Protein AF-A0A1M3D372-F1 (afdb_monomer_lite)

Secondary structure (DSSP, 8-state):
--HHHHHHHTTHHHHSHHHHHHHHHHHHHHHHHHGGGS-EEEEEEPP-TTTS-SS-EEEEEEGGGEEEEE---SSSS-SEEEEETTS-EEEESS-HHHHHHHH--

Foldseek 3Di:
DDPVVVCVVPVVVCVPPNVVVVVVVVVVVVVVVVVQVVQKDWFWFFADPPAPHVHTDIDIDRLVQFPDKAQPPDDDDARIWGQGVVRDIGRTPDHPVRVVVRRVD

Structure (mmCIF, N/CA/C/O backbone):
data_AF-A0A1M3D372-F1
#
_entry.id   AF-A0A1M3D372-F1
#
loop_
_atom_site.group_PDB
_atom_site.id
_atom_site.type_symbol
_atom_site.label_atom_id
_atom_site.label_alt_id
_atom_site.label_comp_id
_atom_site.label_asym_id
_atom_site.label_entity_id
_atom_site.label_seq_id
_atom_site.pdbx_PDB_ins_code
_atom_site.Cartn_x
_atom_site.Cartn_y
_atom_site.Cartn_z
_atom_site.occupancy
_atom_site.B_iso_or_equiv
_atom_site.auth_seq_id
_atom_site.auth_comp_id
_atom_site.auth_asym_id
_atom_site.auth_atom_id
_atom_site.pdbx_PDB_model_num
ATOM 1 N N . MET A 1 1 ? -26.589 25.583 28.810 1.00 51.94 1 MET A N 1
ATOM 2 C CA . MET A 1 1 ? -26.547 24.306 29.554 1.00 51.94 1 MET A CA 1
ATOM 3 C C . MET A 1 1 ? -25.495 23.430 28.889 1.00 51.94 1 MET A C 1
ATOM 5 O O . MET A 1 1 ? -25.607 23.198 27.693 1.00 51.94 1 MET A O 1
ATOM 9 N N . ASN A 1 2 ? -24.415 23.077 29.591 1.00 74.81 2 ASN A N 1
ATOM 10 C CA . ASN A 1 2 ? -23.295 22.337 28.999 1.00 74.81 2 ASN A CA 1
ATOM 11 C C . ASN A 1 2 ? -23.670 20.862 28.807 1.00 74.81 2 ASN A C 1
ATOM 13 O O . ASN A 1 2 ? -24.167 20.242 29.742 1.00 74.81 2 ASN A O 1
ATOM 17 N N . ILE A 1 3 ? -23.354 20.293 27.639 1.00 68.75 3 ILE A N 1
ATOM 18 C CA . ILE A 1 3 ? -23.566 18.866 27.311 1.00 68.75 3 ILE A CA 1
ATOM 19 C C . ILE A 1 3 ? -22.943 17.944 28.372 1.00 68.75 3 ILE A C 1
ATOM 21 O O . ILE A 1 3 ? -23.498 16.901 28.702 1.00 68.75 3 ILE A O 1
ATOM 25 N N . ILE A 1 4 ? -21.827 18.373 28.965 1.00 73.44 4 ILE A N 1
ATOM 26 C CA . ILE A 1 4 ? -21.125 17.654 30.034 1.00 73.44 4 ILE A CA 1
ATOM 27 C C . ILE A 1 4 ? -22.008 17.490 31.284 1.00 73.44 4 ILE A C 1
ATOM 29 O O . ILE A 1 4 ? -22.028 16.410 31.871 1.00 73.44 4 ILE A O 1
ATOM 33 N N . ASN A 1 5 ? -22.791 18.507 31.662 1.00 75.62 5 ASN A N 1
ATOM 34 C CA . ASN A 1 5 ? -23.634 18.443 32.861 1.00 75.62 5 ASN A CA 1
ATOM 35 C C . ASN A 1 5 ? -24.814 17.478 32.664 1.00 75.62 5 ASN A C 1
ATOM 37 O O . ASN A 1 5 ? -25.111 16.686 33.551 1.00 75.62 5 ASN A O 1
ATOM 41 N N . THR A 1 6 ? -25.412 17.458 31.470 1.00 68.25 6 THR A N 1
ATOM 42 C CA . THR A 1 6 ? -26.528 16.557 31.132 1.00 68.25 6 THR A CA 1
ATOM 43 C C . THR A 1 6 ? -26.112 15.080 31.077 1.00 68.25 6 THR A C 1
ATOM 45 O O . THR A 1 6 ? -26.914 14.197 31.383 1.00 68.25 6 THR A O 1
ATOM 48 N N . ILE A 1 7 ? -24.856 14.795 30.710 1.00 67.44 7 ILE A N 1
ATOM 49 C CA . ILE A 1 7 ? -24.297 13.432 30.698 1.00 67.44 7 ILE A CA 1
ATOM 50 C C . ILE A 1 7 ? -24.052 12.925 32.126 1.00 67.44 7 ILE A C 1
ATOM 52 O O . ILE A 1 7 ? -24.330 11.763 32.415 1.00 67.44 7 ILE A O 1
ATOM 56 N N . ILE A 1 8 ? -23.563 13.787 33.024 1.00 71.69 8 ILE A N 1
ATOM 57 C CA . ILE A 1 8 ? -23.275 13.422 34.421 1.00 71.69 8 ILE A CA 1
ATOM 58 C C . ILE A 1 8 ? -24.566 13.140 35.195 1.00 71.69 8 ILE A C 1
ATOM 60 O O . ILE A 1 8 ? -24.622 12.159 35.939 1.00 71.69 8 ILE A O 1
ATOM 64 N N . GLU A 1 9 ? -25.602 13.954 34.986 1.00 75.00 9 GLU A N 1
ATOM 65 C CA . GLU A 1 9 ? -26.909 13.794 35.640 1.00 75.00 9 GLU A CA 1
ATOM 66 C C . GLU A 1 9 ? -27.609 12.485 35.256 1.00 75.00 9 GLU A C 1
ATOM 68 O O . GLU A 1 9 ? -28.339 11.924 36.063 1.00 75.00 9 GLU A O 1
ATOM 73 N N . ASN A 1 10 ? -27.336 11.951 34.062 1.00 70.12 10 ASN A N 1
ATOM 74 C CA . ASN A 1 10 ? -27.992 10.751 33.548 1.00 70.12 10 ASN A CA 1
ATOM 75 C C . ASN A 1 10 ? -27.048 9.536 33.430 1.00 70.12 10 ASN A C 1
ATOM 77 O O . ASN A 1 10 ? -27.408 8.545 32.819 1.00 70.12 10 ASN A O 1
ATOM 81 N N . LYS A 1 11 ? -25.848 9.537 34.019 1.00 67.75 11 LYS A N 1
ATOM 82 C CA . LYS A 1 11 ? -24.807 8.493 33.833 1.00 67.75 11 LYS A CA 1
ATOM 83 C C . LYS A 1 11 ? -25.252 7.018 33.959 1.00 67.75 11 LYS A C 1
ATOM 85 O O . LYS A 1 11 ? -24.580 6.135 33.431 1.00 67.75 11 LYS A O 1
ATOM 90 N N . GLU A 1 12 ? -26.367 6.734 34.628 1.00 72.81 12 GLU A N 1
ATOM 91 C CA . GLU A 1 12 ? -26.930 5.389 34.792 1.00 72.81 12 GLU A CA 1
ATOM 92 C C . GLU A 1 12 ? -27.365 4.738 33.467 1.00 72.81 12 GLU A C 1
ATOM 94 O O . GLU A 1 12 ? -27.200 3.527 33.303 1.00 72.81 12 GLU A O 1
ATOM 99 N N . TRP A 1 13 ? -27.824 5.510 32.467 1.00 70.19 13 TRP A N 1
ATOM 100 C CA . TRP A 1 13 ? -28.191 4.929 31.162 1.00 70.19 13 TRP A CA 1
ATOM 101 C C . TRP A 1 13 ? -26.981 4.376 30.407 1.00 70.19 13 TRP A C 1
ATOM 103 O O . TRP A 1 13 ? -27.151 3.476 29.589 1.00 70.19 13 TRP A O 1
ATOM 113 N N . ILE A 1 14 ? -25.767 4.853 30.697 1.00 64.56 14 ILE A N 1
ATOM 114 C CA . ILE A 1 14 ? -24.529 4.375 30.064 1.00 64.56 14 ILE A CA 1
ATOM 115 C C . ILE A 1 14 ? -24.193 2.952 30.540 1.00 64.56 14 ILE A C 1
ATOM 117 O O . ILE A 1 14 ? -23.690 2.150 29.756 1.00 64.56 14 ILE A O 1
ATOM 121 N N . PHE A 1 15 ? -24.534 2.618 31.790 1.00 65.94 15 PHE A N 1
ATOM 122 C CA . PHE A 1 15 ? -24.390 1.271 32.356 1.00 65.94 15 PHE A CA 1
ATOM 123 C C . PHE A 1 15 ? -25.605 0.370 32.110 1.00 65.94 15 PHE A C 1
ATOM 125 O O . PHE A 1 15 ? -25.560 -0.823 32.408 1.00 65.94 15 PHE A O 1
ATOM 132 N N . SER A 1 16 ? -26.683 0.906 31.531 1.00 75.50 16 SER A N 1
ATOM 133 C CA . SER A 1 16 ? -27.760 0.074 31.004 1.00 75.50 16 SER A CA 1
ATOM 134 C C . SER A 1 16 ? -27.256 -0.739 29.804 1.00 75.50 16 SER A C 1
ATOM 136 O O . SER A 1 16 ? -26.370 -0.299 29.067 1.00 75.50 16 SER A O 1
ATOM 138 N N . GLY A 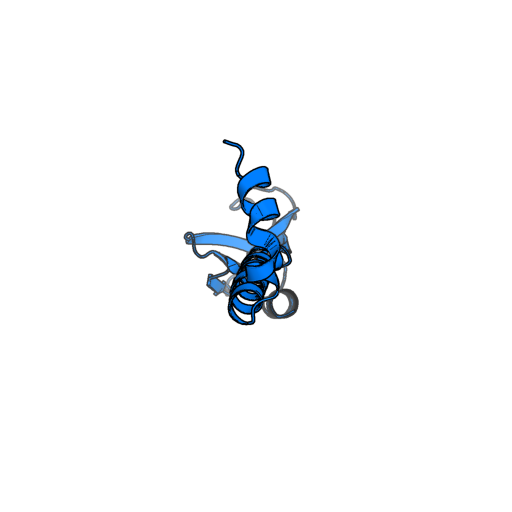1 17 ? -27.846 -1.911 29.552 1.00 70.00 17 GLY A N 1
ATOM 139 C CA . GLY A 1 17 ? -27.496 -2.722 28.376 1.00 70.00 17 GLY A CA 1
ATOM 140 C C . GLY A 1 17 ? -27.606 -1.951 27.050 1.00 70.00 17 GLY A C 1
ATOM 141 O O . GLY A 1 17 ? -26.848 -2.209 26.119 1.00 70.00 17 GLY A O 1
ATOM 142 N N . VAL A 1 18 ? -28.485 -0.943 26.986 1.00 80.38 18 VAL A N 1
ATOM 143 C CA . VAL A 1 18 ? -28.630 -0.038 25.834 1.00 80.38 18 VAL A CA 1
ATOM 144 C C . VAL A 1 18 ? -27.443 0.927 25.721 1.00 80.38 18 VAL A C 1
ATOM 146 O O . VAL A 1 18 ? -26.921 1.135 24.626 1.00 80.38 18 VAL A O 1
ATOM 149 N N . GLY A 1 19 ? -26.965 1.476 26.839 1.00 77.75 19 GLY A N 1
ATOM 150 C CA . GLY A 1 19 ? -25.801 2.365 26.874 1.00 77.75 19 GLY A CA 1
ATOM 151 C C . GLY A 1 19 ? -24.522 1.679 26.406 1.00 77.75 19 GLY A C 1
ATOM 152 O O . GLY A 1 19 ? -23.790 2.226 25.581 1.00 77.75 19 GLY A O 1
ATOM 153 N N . ILE A 1 20 ? -24.307 0.435 26.837 1.00 80.88 20 ILE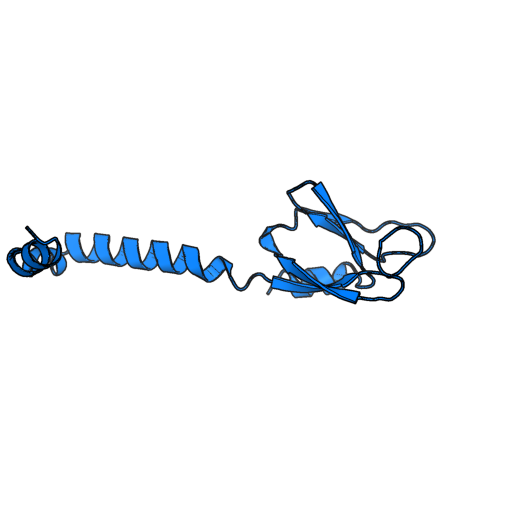 A N 1
ATOM 154 C CA . ILE A 1 20 ? -23.159 -0.384 26.425 1.00 80.88 20 ILE A CA 1
ATOM 155 C C . ILE A 1 20 ? -23.174 -0.643 24.910 1.00 80.88 20 ILE A C 1
ATOM 157 O O . ILE A 1 20 ? -22.124 -0.577 24.270 1.00 80.88 20 ILE A O 1
ATOM 161 N N . LEU A 1 21 ? -24.348 -0.875 24.309 1.00 84.75 21 LEU A N 1
ATOM 162 C CA . LEU A 1 21 ? -24.477 -1.049 22.856 1.00 84.75 21 LEU A CA 1
ATOM 163 C C . LEU A 1 21 ? -24.143 0.231 22.083 1.00 84.75 21 LEU A C 1
ATOM 165 O O . LEU A 1 21 ? -23.447 0.165 21.069 1.00 84.75 21 LEU A O 1
ATOM 169 N N . ILE A 1 22 ? -24.599 1.392 22.561 1.00 84.50 22 ILE A N 1
ATOM 170 C CA . ILE A 1 22 ? -24.319 2.685 21.920 1.00 84.50 22 ILE A CA 1
ATOM 171 C C . ILE A 1 22 ? -22.827 3.012 22.022 1.00 84.50 22 ILE A C 1
ATOM 173 O O . ILE A 1 22 ? -22.191 3.298 21.007 1.00 84.50 22 ILE A O 1
ATOM 177 N N . VAL A 1 23 ? -22.240 2.909 23.218 1.00 83.94 23 VAL A N 1
ATOM 178 C CA . VAL A 1 23 ? -20.810 3.173 23.442 1.00 83.94 23 VAL A CA 1
ATOM 179 C C . VAL A 1 23 ? -19.947 2.185 22.657 1.00 83.94 23 VAL A C 1
ATOM 181 O O . VAL A 1 23 ? -19.024 2.600 21.958 1.00 83.94 23 VAL A O 1
ATOM 184 N N . GLY A 1 24 ? -20.280 0.893 22.684 1.00 83.94 24 GLY A N 1
ATOM 185 C CA . GLY A 1 24 ? -19.604 -0.127 21.883 1.00 83.94 24 GLY A CA 1
ATOM 186 C C . GLY A 1 24 ? -19.719 0.133 20.378 1.00 83.94 24 GLY A C 1
ATOM 187 O O . GLY A 1 24 ? -18.741 -0.029 19.649 1.00 83.94 24 GLY A O 1
ATOM 188 N N . GLY A 1 25 ? -20.878 0.602 19.908 1.00 85.62 25 GLY A N 1
ATOM 189 C CA . GLY A 1 25 ? -21.104 1.012 18.523 1.00 85.62 25 GLY A CA 1
ATOM 190 C C . GLY A 1 25 ? -20.249 2.211 18.113 1.00 85.62 25 GLY A C 1
ATOM 191 O O . GLY A 1 25 ? -19.629 2.177 17.051 1.00 85.62 25 GLY A O 1
ATOM 192 N N . ILE A 1 26 ? -20.151 3.227 18.974 1.00 86.31 26 ILE A N 1
ATOM 193 C CA . ILE A 1 26 ? -19.303 4.410 18.771 1.00 86.31 26 ILE A CA 1
ATOM 194 C C . ILE A 1 26 ? -17.827 4.004 18.726 1.00 86.31 26 ILE A C 1
ATOM 196 O O . ILE A 1 26 ? -17.126 4.353 17.777 1.00 86.31 26 ILE A O 1
ATOM 200 N N . ILE A 1 27 ? -17.360 3.211 19.695 1.00 85.31 27 ILE A N 1
ATOM 201 C CA . ILE A 1 27 ? -15.979 2.710 19.728 1.00 85.31 27 ILE A CA 1
ATOM 202 C C . ILE A 1 27 ? -15.688 1.902 18.463 1.00 85.31 27 ILE A C 1
ATOM 204 O O . ILE A 1 27 ? -14.706 2.179 17.782 1.00 85.31 27 ILE A O 1
ATOM 208 N N . LYS A 1 28 ? -16.559 0.958 18.086 1.00 84.56 28 LYS A N 1
ATOM 209 C CA . LYS A 1 28 ? -16.411 0.153 16.864 1.00 84.56 28 LYS A CA 1
ATOM 210 C C . LYS A 1 28 ? -16.392 1.019 15.603 1.00 84.56 28 LYS A C 1
ATOM 212 O O . LYS A 1 28 ? -15.605 0.750 14.695 1.00 84.56 28 LYS A O 1
ATOM 217 N N . TYR A 1 29 ? -17.236 2.046 15.540 1.00 83.62 29 TYR A N 1
ATOM 218 C CA . TYR A 1 29 ? -17.280 2.996 14.433 1.00 83.62 29 TYR A CA 1
ATOM 219 C C . TYR A 1 29 ? -15.955 3.752 14.295 1.00 83.62 29 TYR A C 1
A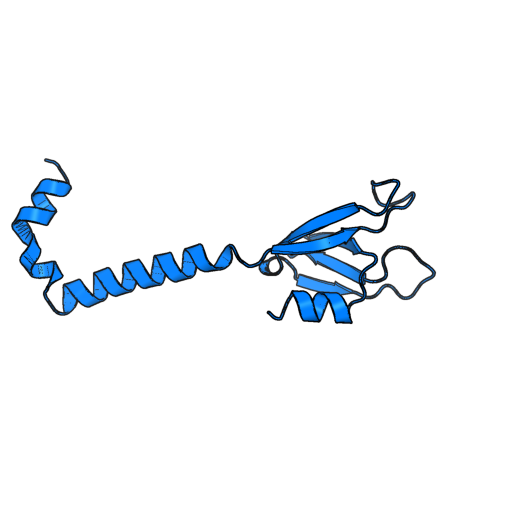TOM 221 O O . TYR A 1 29 ? -15.368 3.764 13.212 1.00 83.62 29 TYR A O 1
ATOM 229 N N . PHE A 1 30 ? -15.436 4.307 15.393 1.00 77.75 30 PHE A N 1
ATOM 230 C CA . PHE A 1 30 ? -14.157 5.015 15.386 1.00 77.75 30 PHE A CA 1
ATOM 231 C C . PHE A 1 30 ? -12.974 4.080 15.129 1.00 77.75 30 PHE A C 1
ATOM 233 O O . PHE A 1 30 ? -12.119 4.405 14.310 1.00 77.75 30 PHE A O 1
ATOM 240 N N . TYR A 1 31 ? -12.956 2.890 15.726 1.00 77.38 31 TYR A N 1
ATOM 241 C CA . TYR A 1 31 ? -11.912 1.891 15.490 1.00 77.38 31 TYR A CA 1
ATOM 242 C C . TYR A 1 31 ? -11.841 1.499 14.008 1.00 77.38 31 TYR A C 1
ATOM 244 O O . TYR A 1 31 ? -10.776 1.504 13.393 1.00 77.38 31 TYR A O 1
ATOM 252 N N . ARG A 1 32 ? -13.000 1.264 13.378 1.00 71.06 32 ARG A N 1
ATOM 253 C CA . ARG A 1 32 ? -13.086 0.995 11.938 1.00 71.06 32 ARG A CA 1
ATOM 254 C C . ARG A 1 32 ? -12.702 2.208 11.090 1.00 71.06 32 ARG A C 1
ATOM 256 O O . ARG A 1 32 ? -12.172 2.027 9.999 1.00 71.06 32 ARG A O 1
ATOM 263 N N . ARG A 1 33 ? -12.971 3.431 11.551 1.00 66.31 33 ARG A N 1
ATOM 264 C CA . ARG A 1 33 ? -12.602 4.659 10.836 1.00 66.31 33 ARG A CA 1
ATOM 265 C C . ARG A 1 33 ? -11.089 4.885 10.844 1.00 66.31 33 ARG A C 1
ATOM 267 O O . ARG A 1 33 ? -10.546 5.186 9.783 1.00 66.31 33 ARG A O 1
ATOM 274 N N . PHE A 1 34 ? -10.427 4.699 11.985 1.00 59.59 34 PHE A N 1
ATOM 275 C CA . PHE A 1 34 ? -8.995 4.969 12.155 1.00 59.59 34 PHE A CA 1
ATOM 276 C C . PHE A 1 34 ? -8.077 3.848 11.651 1.00 59.59 34 PHE A C 1
ATOM 278 O O . PHE A 1 34 ? -6.973 4.145 11.196 1.00 59.59 34 PHE A O 1
ATOM 285 N N . ASN A 1 35 ? -8.529 2.591 11.613 1.00 55.78 35 ASN A N 1
ATOM 286 C CA . ASN A 1 35 ? -7.714 1.494 11.069 1.00 55.78 35 ASN A CA 1
ATOM 287 C C . ASN A 1 35 ? -7.456 1.582 9.553 1.00 55.78 35 ASN A C 1
ATOM 289 O O . ASN A 1 35 ? -6.571 0.893 9.065 1.00 55.78 35 ASN A O 1
ATOM 293 N N . ASN A 1 36 ? -8.136 2.465 8.812 1.00 53.38 36 ASN A N 1
ATOM 294 C CA . ASN A 1 36 ? -7.829 2.694 7.388 1.00 53.38 36 ASN A CA 1
ATOM 295 C C . ASN A 1 36 ? -6.542 3.515 7.165 1.00 53.38 36 ASN A C 1
ATOM 297 O O . ASN A 1 36 ? -6.216 3.857 6.031 1.00 53.38 36 ASN A O 1
ATOM 301 N N . THR A 1 37 ? -5.834 3.896 8.235 1.00 53.31 37 THR A N 1
ATOM 302 C CA . THR A 1 37 ? -4.620 4.729 8.154 1.00 53.31 37 THR A CA 1
ATOM 303 C C . THR A 1 37 ? -3.347 3.888 7.963 1.00 53.31 37 THR A C 1
ATOM 305 O O . THR A 1 37 ? -2.302 4.421 7.605 1.00 53.31 37 THR A O 1
ATOM 308 N N . SER A 1 38 ? -3.418 2.563 8.145 1.00 58.06 38 SER A N 1
ATOM 309 C CA . SER A 1 38 ? -2.279 1.632 8.004 1.00 58.06 38 SER A CA 1
ATOM 310 C C . SER A 1 38 ? -2.031 1.162 6.567 1.00 58.06 38 SER A C 1
ATOM 312 O O . SER A 1 38 ? -1.211 0.278 6.324 1.00 58.06 38 SER A O 1
ATOM 314 N N . ASP A 1 39 ? -2.746 1.737 5.609 1.00 72.12 39 ASP A N 1
ATOM 315 C CA . ASP A 1 39 ? -2.876 1.195 4.262 1.00 72.12 39 ASP A CA 1
ATOM 316 C C . ASP A 1 39 ? -1.894 1.834 3.271 1.00 72.12 39 ASP A C 1
ATOM 318 O O . ASP A 1 39 ? -2.006 1.668 2.063 1.00 72.12 39 ASP A O 1
ATOM 322 N N . LEU A 1 40 ? -0.881 2.535 3.775 1.00 79.25 40 LEU A N 1
ATOM 323 C CA . LEU A 1 40 ? 0.177 3.134 2.971 1.00 79.25 40 LEU A CA 1
ATOM 324 C C . LEU A 1 40 ? 1.260 2.100 2.625 1.00 79.25 40 LEU A C 1
ATOM 326 O O . LEU A 1 40 ? 1.802 1.431 3.503 1.00 79.25 40 LEU A O 1
ATOM 330 N N . ILE A 1 41 ? 1.609 2.002 1.343 1.00 82.19 41 ILE A N 1
ATOM 331 C CA . ILE A 1 41 ? 2.741 1.219 0.839 1.00 82.19 41 ILE A CA 1
ATOM 332 C C . ILE A 1 41 ? 3.773 2.150 0.209 1.00 82.19 41 ILE A C 1
ATOM 334 O O . ILE A 1 41 ? 3.422 3.138 -0.434 1.00 82.19 41 ILE A O 1
ATOM 338 N N . THR A 1 42 ? 5.052 1.826 0.365 1.00 84.69 42 THR A N 1
ATOM 339 C CA . THR A 1 42 ? 6.133 2.520 -0.342 1.00 84.69 42 THR A CA 1
ATOM 340 C C . THR A 1 42 ? 6.456 1.767 -1.624 1.00 84.69 42 THR A C 1
ATOM 342 O O . THR A 1 42 ? 6.699 0.560 -1.585 1.00 84.69 42 THR A O 1
ATOM 345 N N . VAL A 1 43 ? 6.453 2.476 -2.748 1.00 83.19 43 VAL A N 1
ATOM 346 C CA . VAL A 1 43 ? 6.801 1.948 -4.072 1.00 83.19 43 VAL A CA 1
ATOM 347 C C . VAL A 1 43 ? 7.748 2.909 -4.772 1.00 83.19 43 VAL A C 1
ATOM 349 O O . VAL A 1 43 ? 7.695 4.119 -4.544 1.00 83.19 43 VAL A O 1
ATOM 352 N N . THR A 1 44 ? 8.608 2.389 -5.636 1.00 84.31 44 THR A N 1
ATOM 353 C CA . THR A 1 44 ? 9.570 3.219 -6.369 1.00 84.31 44 THR A CA 1
ATOM 354 C C . THR A 1 44 ? 9.013 3.576 -7.743 1.00 84.31 44 THR A C 1
ATOM 356 O O . THR A 1 44 ? 8.834 2.690 -8.580 1.00 84.31 44 THR A O 1
ATOM 359 N N . ILE A 1 45 ? 8.732 4.862 -7.993 1.00 81.50 45 ILE A N 1
ATOM 360 C CA . ILE A 1 45 ? 8.371 5.343 -9.337 1.00 81.50 45 ILE A CA 1
ATOM 361 C C . ILE A 1 45 ? 9.595 5.216 -10.234 1.00 81.50 45 ILE A C 1
ATOM 363 O O . ILE A 1 45 ? 10.673 5.669 -9.850 1.00 81.50 45 ILE A O 1
ATOM 367 N N . ALA A 1 46 ? 9.403 4.655 -11.427 1.00 76.06 46 ALA A N 1
ATOM 368 C CA . ALA A 1 46 ? 10.430 4.612 -12.457 1.00 76.06 46 ALA A CA 1
ATOM 369 C C . ALA A 1 46 ? 10.719 6.024 -12.987 1.00 76.06 46 ALA A C 1
ATOM 371 O O . ALA A 1 46 ? 9.824 6.695 -13.511 1.00 76.06 46 ALA A O 1
ATOM 372 N N . GLY A 1 47 ? 11.965 6.472 -12.847 1.00 64.31 47 GLY A N 1
ATOM 373 C CA . GLY A 1 47 ? 12.418 7.732 -13.424 1.00 64.31 47 GLY A CA 1
ATOM 374 C C . GLY A 1 47 ? 12.662 7.594 -14.926 1.00 64.31 47 GLY A C 1
ATOM 375 O O . GLY A 1 47 ? 13.316 6.656 -15.370 1.00 64.31 47 GLY A O 1
ATOM 376 N N . GLY A 1 48 ? 12.139 8.519 -15.728 1.00 60.09 48 GLY A N 1
ATOM 377 C CA . GLY A 1 48 ? 12.284 8.484 -17.183 1.00 60.09 48 GLY A CA 1
ATOM 378 C C . GLY A 1 48 ? 11.654 9.695 -17.867 1.00 60.09 48 GLY A C 1
ATOM 379 O O . GLY A 1 48 ? 10.789 10.359 -17.295 1.00 60.09 48 GLY A O 1
ATOM 380 N N . ALA A 1 49 ? 12.072 9.966 -19.110 1.00 48.34 49 ALA A N 1
ATOM 381 C CA . ALA A 1 49 ? 11.741 11.173 -19.886 1.00 48.34 49 ALA A CA 1
ATOM 382 C C . ALA A 1 49 ? 10.232 11.463 -20.069 1.00 48.34 49 ALA A C 1
ATOM 384 O O . ALA A 1 49 ? 9.870 12.554 -20.498 1.00 48.34 49 ALA A O 1
ATOM 385 N N . TYR A 1 50 ? 9.356 10.518 -19.712 1.00 52.56 50 TYR A N 1
ATOM 386 C CA . TYR A 1 50 ? 7.905 10.604 -19.884 1.00 52.56 50 TYR A CA 1
ATOM 387 C C . TYR A 1 50 ? 7.105 10.700 -18.570 1.00 52.56 50 TYR A C 1
ATOM 389 O O . TYR A 1 50 ? 5.881 10.784 -18.629 1.00 52.56 50 TYR A O 1
ATOM 397 N N . LEU A 1 51 ? 7.746 10.662 -17.389 1.00 5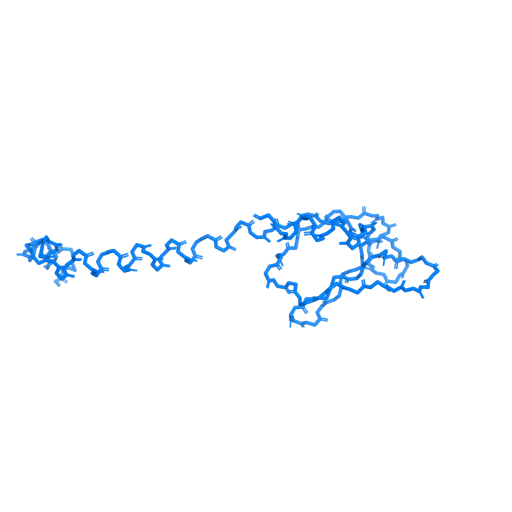8.44 51 LEU A N 1
ATOM 398 C CA . LEU A 1 51 ? 7.038 10.408 -16.117 1.00 58.44 51 LEU A CA 1
ATOM 399 C C . LEU A 1 51 ? 7.306 11.382 -14.967 1.00 58.44 51 LEU A C 1
ATOM 401 O O . LEU A 1 51 ? 6.730 11.215 -13.893 1.00 58.44 51 LEU A O 1
ATOM 405 N N . GLY A 1 52 ? 8.117 12.419 -15.176 1.00 58.47 52 GLY A N 1
ATOM 406 C CA . GLY A 1 52 ? 8.341 13.475 -14.183 1.00 58.47 52 GLY A CA 1
ATOM 407 C C . GLY A 1 52 ? 9.712 13.413 -13.500 1.00 58.47 52 GLY A C 1
ATOM 408 O O . GLY A 1 52 ? 10.486 14.351 -13.686 1.00 58.47 52 GLY A O 1
ATOM 409 N N . PRO A 1 53 ? 10.067 12.368 -12.723 1.00 56.88 53 PRO A N 1
ATOM 410 C CA . PRO A 1 53 ? 11.355 12.322 -12.045 1.00 56.88 53 PRO A CA 1
ATOM 411 C C . PRO A 1 53 ? 12.461 11.774 -12.959 1.00 56.88 53 PRO A C 1
ATOM 413 O O . PRO A 1 53 ? 12.295 10.786 -13.667 1.00 56.88 53 PRO A O 1
ATOM 416 N N . ILE A 1 54 ? 13.627 12.423 -12.915 1.00 63.81 54 ILE A N 1
ATOM 417 C CA . ILE A 1 54 ? 14.829 12.052 -13.690 1.00 63.81 54 ILE A CA 1
ATOM 418 C C . ILE A 1 54 ? 15.470 10.764 -13.136 1.00 63.81 54 ILE A C 1
ATOM 420 O O . ILE A 1 54 ? 16.264 10.111 -13.806 1.00 63.81 54 ILE A O 1
ATOM 424 N N . LYS A 1 55 ? 15.129 10.400 -11.895 1.00 68.44 55 LYS A N 1
ATOM 425 C CA . LYS A 1 55 ? 15.648 9.240 -11.172 1.00 68.44 55 LYS A CA 1
ATOM 426 C C . LYS A 1 55 ? 14.518 8.502 -10.476 1.00 68.44 55 LYS A C 1
ATOM 428 O O . LYS A 1 55 ? 13.510 9.105 -10.106 1.00 68.44 55 LYS A O 1
ATOM 433 N N . ASP A 1 56 ? 14.741 7.221 -10.237 1.00 74.69 56 ASP A N 1
ATOM 434 C CA . ASP A 1 56 ? 13.858 6.404 -9.421 1.00 74.69 56 ASP A CA 1
ATOM 435 C C . ASP A 1 56 ? 13.610 7.064 -8.062 1.00 74.69 56 ASP A C 1
ATOM 437 O O . ASP A 1 56 ? 14.546 7.386 -7.326 1.00 74.69 56 ASP A O 1
ATOM 441 N N . THR A 1 57 ? 12.337 7.317 -7.760 1.00 77.19 57 THR A N 1
ATOM 442 C CA . THR A 1 57 ? 11.929 8.069 -6.569 1.00 77.19 57 THR A CA 1
ATOM 443 C C . THR A 1 57 ? 10.950 7.235 -5.748 1.00 77.19 57 THR A C 1
ATOM 445 O O . THR A 1 57 ? 9.910 6.832 -6.278 1.00 77.19 57 THR A O 1
ATOM 448 N N . PRO A 1 58 ? 11.237 6.967 -4.462 1.00 82.44 58 PRO A N 1
ATOM 449 C CA . PRO A 1 58 ? 10.288 6.292 -3.592 1.00 82.44 58 PRO A CA 1
ATOM 450 C C . PRO A 1 58 ? 9.118 7.228 -3.281 1.00 82.44 58 PRO A C 1
ATOM 452 O O . PRO A 1 58 ? 9.312 8.364 -2.849 1.00 82.44 58 PRO A O 1
ATOM 455 N N . ILE A 1 59 ? 7.899 6.736 -3.476 1.00 81.56 59 ILE A N 1
ATOM 456 C CA . ILE A 1 59 ? 6.673 7.419 -3.071 1.00 81.56 59 ILE A CA 1
ATOM 457 C C . ILE A 1 59 ? 5.828 6.522 -2.183 1.00 81.56 59 ILE A C 1
ATOM 459 O O . ILE A 1 59 ? 5.929 5.294 -2.209 1.00 81.56 59 ILE A O 1
ATOM 463 N N . THR A 1 60 ? 4.941 7.158 -1.433 1.00 84.44 60 THR A N 1
ATOM 464 C CA . THR A 1 60 ? 3.965 6.470 -0.600 1.00 84.44 60 THR A CA 1
ATOM 465 C C . THR A 1 60 ? 2.603 6.511 -1.284 1.00 84.44 60 THR A C 1
ATOM 467 O O . THR A 1 60 ? 2.120 7.585 -1.635 1.00 84.44 60 THR A O 1
ATOM 470 N N . ILE A 1 61 ? 1.979 5.346 -1.469 1.00 83.12 61 ILE A N 1
ATOM 471 C CA . ILE A 1 61 ? 0.659 5.189 -2.090 1.00 83.12 61 ILE A CA 1
ATOM 472 C C . ILE A 1 61 ? -0.297 4.529 -1.101 1.00 83.12 61 ILE A C 1
ATOM 474 O O . ILE A 1 61 ? 0.067 3.582 -0.410 1.00 83.12 61 ILE A O 1
ATOM 478 N N . ASN A 1 62 ? -1.544 4.992 -1.072 1.00 85.19 62 ASN A N 1
ATOM 479 C CA . ASN A 1 62 ? -2.616 4.331 -0.340 1.00 85.19 62 ASN A CA 1
ATOM 480 C C . ASN A 1 62 ? -3.088 3.065 -1.082 1.00 85.19 62 ASN A C 1
ATOM 482 O O . ASN A 1 62 ? -3.697 3.154 -2.149 1.00 85.19 62 ASN A O 1
ATOM 486 N N . LYS A 1 63 ? -2.855 1.877 -0.509 1.00 82.88 63 LYS A N 1
ATOM 487 C CA . LYS A 1 63 ? -3.239 0.582 -1.093 1.00 82.88 63 LYS A CA 1
ATOM 488 C C . LYS A 1 63 ? -4.749 0.446 -1.291 1.00 82.88 63 LY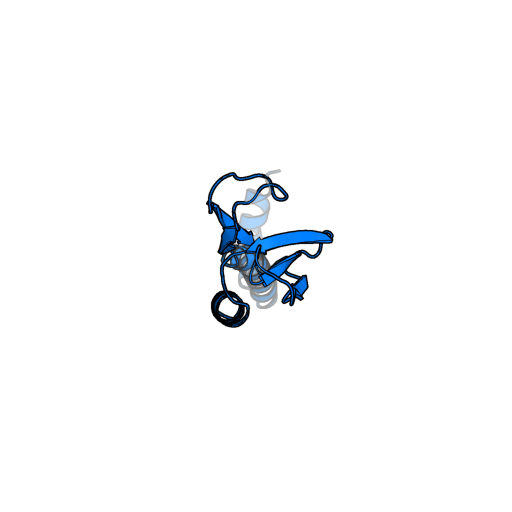S A C 1
ATOM 490 O O . LYS A 1 63 ? -5.170 -0.225 -2.227 1.00 82.88 63 LYS A O 1
ATOM 495 N N . ASN A 1 64 ? -5.566 1.119 -0.479 1.00 82.81 64 ASN A N 1
ATOM 496 C CA . ASN A 1 64 ? -7.027 1.093 -0.621 1.00 82.81 64 ASN A CA 1
ATOM 497 C C . ASN A 1 64 ? -7.527 1.875 -1.832 1.00 82.81 64 ASN A C 1
ATOM 499 O O . ASN A 1 64 ? -8.659 1.673 -2.288 1.00 82.81 64 ASN A O 1
ATOM 503 N N . GLU A 1 65 ? -6.708 2.793 -2.331 1.00 84.50 65 GLU A N 1
ATOM 504 C CA . GLU A 1 65 ? -7.005 3.580 -3.516 1.00 84.50 65 GLU A CA 1
ATOM 505 C C . GLU A 1 65 ? -6.487 2.916 -4.789 1.00 84.50 65 GLU A C 1
ATOM 507 O O . GLU A 1 65 ? -6.790 3.402 -5.872 1.00 84.50 65 GLU A O 1
ATOM 512 N N . ILE A 1 66 ? -5.792 1.779 -4.697 1.00 86.12 66 ILE A N 1
ATOM 513 C CA . ILE A 1 66 ? -5.412 0.989 -5.868 1.00 86.12 66 ILE A CA 1
ATOM 514 C C . ILE A 1 66 ? -6.672 0.319 -6.428 1.00 86.12 66 ILE A C 1
ATOM 516 O O . ILE A 1 66 ? -7.385 -0.399 -5.725 1.00 86.12 66 ILE A O 1
ATOM 520 N N . ALA A 1 67 ? -6.958 0.565 -7.704 1.00 86.81 67 ALA A N 1
ATOM 521 C CA . ALA A 1 67 ? -8.023 -0.104 -8.439 1.00 86.81 67 ALA A CA 1
ATOM 522 C C . ALA A 1 67 ? -7.533 -1.455 -8.973 1.00 86.81 67 ALA A C 1
ATOM 524 O O . ALA A 1 67 ? -8.135 -2.490 -8.694 1.00 86.81 67 ALA A O 1
ATOM 525 N N . TYR A 1 68 ? -6.422 -1.455 -9.713 1.00 86.25 68 TYR A N 1
ATOM 526 C CA . TYR A 1 68 ? -5.789 -2.666 -10.231 1.00 86.25 68 TYR A CA 1
ATOM 527 C C . TYR A 1 68 ? -4.315 -2.426 -10.580 1.00 86.25 68 TYR A C 1
ATOM 529 O O . TYR A 1 68 ? -3.847 -1.290 -10.673 1.00 86.25 68 TYR A O 1
ATOM 537 N N . LEU A 1 69 ? -3.580 -3.526 -10.756 1.00 87.19 69 LEU A N 1
ATOM 538 C CA . LEU A 1 69 ? -2.180 -3.527 -11.179 1.00 87.19 69 LEU A CA 1
ATOM 539 C C . LEU A 1 69 ? -2.079 -4.053 -12.606 1.00 87.19 69 LEU A C 1
ATOM 541 O O . LEU A 1 69 ? -2.442 -5.210 -12.868 1.00 87.19 69 LEU A O 1
ATOM 545 N N . ASP A 1 70 ? -1.546 -3.226 -13.491 1.00 86.00 70 ASP A N 1
ATOM 546 C CA . ASP A 1 70 ? -1.297 -3.558 -14.887 1.00 86.00 70 ASP A CA 1
ATOM 547 C C . ASP A 1 70 ? 0.189 -3.871 -15.114 1.00 86.00 70 ASP A C 1
ATOM 549 O O . ASP A 1 70 ? 1.052 -3.361 -14.400 1.00 86.00 70 ASP A O 1
ATOM 553 N N . ASN A 1 71 ? 0.490 -4.746 -16.068 1.0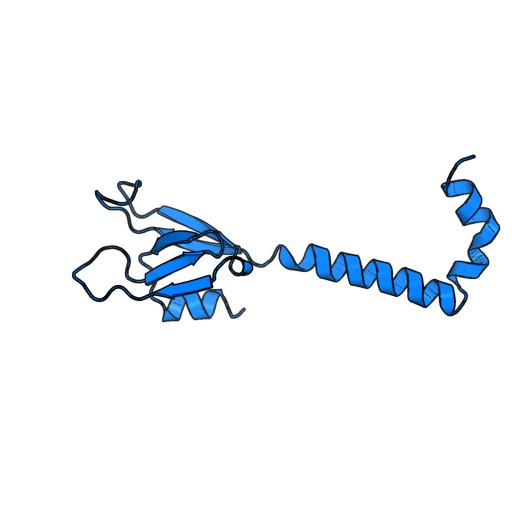0 77.56 71 ASN A N 1
ATOM 554 C CA . ASN A 1 71 ? 1.861 -5.083 -16.448 1.00 77.56 71 ASN A CA 1
ATOM 555 C C . ASN A 1 71 ? 2.046 -4.724 -17.927 1.00 77.56 71 ASN A C 1
ATOM 557 O O . ASN A 1 71 ? 1.669 -5.530 -18.785 1.00 77.56 71 ASN A O 1
ATOM 561 N N . PRO A 1 72 ? 2.570 -3.528 -18.242 1.00 66.94 72 PRO A N 1
ATOM 562 C CA . PRO A 1 72 ? 2.773 -3.133 -19.623 1.00 66.94 72 PRO A CA 1
ATOM 563 C C . PRO A 1 72 ? 3.890 -3.993 -20.226 1.00 66.94 72 PRO A C 1
ATOM 565 O O . PRO A 1 72 ? 5.077 -3.770 -20.003 1.00 66.94 72 PRO A O 1
ATOM 568 N N . TYR A 1 73 ? 3.511 -4.996 -21.013 1.00 58.78 73 TYR A N 1
ATOM 569 C CA . TYR A 1 73 ? 4.447 -5.742 -21.847 1.00 58.78 73 TYR A CA 1
ATOM 570 C C . TYR A 1 73 ? 4.897 -4.862 -23.020 1.00 58.78 73 TYR A C 1
ATOM 572 O O . TYR A 1 73 ? 4.342 -4.977 -24.107 1.00 58.78 73 TYR A O 1
ATOM 580 N N . CYS A 1 74 ? 5.873 -3.971 -22.808 1.00 51.66 74 CYS A N 1
ATOM 581 C CA . CYS A 1 74 ? 6.748 -3.481 -23.881 1.00 51.66 74 CYS A CA 1
ATOM 582 C C . CYS A 1 74 ? 7.918 -2.629 -23.348 1.00 51.66 74 CYS A C 1
ATOM 584 O O . CYS A 1 74 ? 7.723 -1.487 -22.945 1.00 51.66 74 CYS A O 1
ATOM 586 N N . GLY A 1 75 ? 9.140 -3.168 -23.399 1.00 53.03 75 GLY A N 1
ATOM 587 C CA . GLY A 1 75 ? 10.349 -2.387 -23.718 1.00 53.03 75 GLY A CA 1
ATOM 588 C C . GLY A 1 75 ? 10.919 -1.380 -22.708 1.00 53.03 75 GLY A C 1
ATOM 589 O O . GLY A 1 75 ? 11.741 -0.575 -23.120 1.00 53.03 75 GLY A O 1
ATOM 590 N N . GLU A 1 76 ? 10.542 -1.465 -21.429 1.00 60.66 76 GLU A N 1
ATOM 591 C CA . GLU A 1 76 ? 11.129 -0.748 -20.274 1.00 60.66 76 GLU A CA 1
ATOM 592 C C . GLU A 1 76 ? 10.851 0.765 -20.160 1.00 60.66 76 GLU A C 1
ATOM 594 O O . GLU A 1 76 ? 11.604 1.602 -20.640 1.00 60.66 76 GLU A O 1
ATOM 599 N N . ILE A 1 77 ? 9.787 1.097 -19.412 1.00 58.03 77 ILE A N 1
ATOM 600 C CA . ILE A 1 77 ? 9.783 1.930 -18.187 1.00 58.03 77 ILE A CA 1
ATOM 601 C C . ILE A 1 77 ? 8.510 1.544 -17.394 1.00 58.03 77 ILE A C 1
ATOM 603 O O . ILE A 1 77 ? 7.411 1.542 -17.944 1.00 58.03 77 ILE A O 1
ATOM 607 N N . GLY A 1 78 ? 8.651 1.224 -16.098 1.00 57.56 78 GLY A N 1
ATOM 608 C CA . GLY A 1 78 ? 7.532 0.880 -15.204 1.00 57.56 78 GLY A CA 1
ATOM 609 C C . GLY A 1 78 ? 7.072 -0.579 -15.282 1.00 57.56 78 GLY A C 1
ATOM 610 O O . GLY A 1 78 ? 5.985 -0.853 -15.783 1.00 57.56 78 GLY A O 1
ATOM 611 N N . THR A 1 79 ? 7.878 -1.502 -14.735 1.00 73.00 79 THR A N 1
ATOM 612 C CA . THR A 1 79 ? 7.613 -2.960 -14.647 1.00 73.00 79 THR A CA 1
ATOM 613 C C . THR A 1 79 ? 6.203 -3.334 -14.179 1.00 73.00 79 THR A C 1
ATOM 615 O O . THR A 1 79 ? 5.721 -4.426 -14.464 1.00 73.00 79 THR A O 1
ATOM 618 N N . THR A 1 80 ? 5.550 -2.435 -13.444 1.00 83.06 80 THR A N 1
ATOM 619 C CA . THR A 1 80 ? 4.126 -2.498 -13.139 1.00 83.06 80 THR A CA 1
ATOM 620 C C . THR A 1 80 ? 3.556 -1.088 -13.197 1.00 83.06 80 THR A C 1
ATOM 622 O O . THR A 1 80 ? 4.218 -0.121 -12.814 1.00 83.06 80 THR A O 1
ATOM 625 N N . VAL A 1 81 ? 2.301 -0.964 -13.614 1.00 86.31 81 VAL A N 1
ATOM 626 C CA . VAL A 1 81 ? 1.524 0.269 -13.489 1.00 86.31 81 VAL A CA 1
ATOM 627 C C . VAL A 1 81 ? 0.488 0.078 -12.397 1.00 86.31 81 VAL A C 1
ATOM 629 O O . VAL A 1 81 ? -0.355 -0.819 -12.451 1.00 86.31 81 VAL A O 1
ATOM 632 N N . ILE A 1 82 ? 0.552 0.938 -11.390 1.00 87.38 82 ILE A N 1
ATOM 633 C CA . ILE A 1 82 ? -0.450 1.031 -10.338 1.00 87.38 82 ILE A CA 1
ATOM 634 C C . ILE A 1 82 ? -1.520 1.997 -10.828 1.00 87.38 82 ILE A C 1
ATOM 636 O O . ILE A 1 82 ? -1.257 3.190 -10.992 1.00 87.38 82 ILE A O 1
ATOM 640 N N . VAL A 1 83 ? -2.722 1.479 -11.074 1.00 87.75 83 VAL A N 1
ATOM 641 C CA . VAL A 1 83 ? -3.875 2.294 -11.455 1.00 87.75 83 VAL A CA 1
ATOM 642 C C . VAL A 1 83 ? -4.704 2.569 -10.212 1.00 87.75 83 VAL A C 1
ATOM 644 O O . VAL A 1 83 ? -5.175 1.645 -9.546 1.00 87.75 83 VAL A O 1
ATOM 647 N N . MET A 1 84 ? -4.870 3.848 -9.899 1.00 88.12 84 MET A N 1
ATOM 648 C CA . MET A 1 84 ? -5.623 4.335 -8.751 1.00 88.12 84 MET A CA 1
ATOM 649 C C . MET A 1 84 ? -7.108 4.495 -9.105 1.00 88.12 84 MET A C 1
ATOM 651 O O . MET A 1 84 ? -7.476 4.694 -10.263 1.00 88.12 84 MET A O 1
ATOM 655 N N . LYS A 1 85 ? -7.987 4.457 -8.102 1.00 86.38 85 LYS A N 1
ATOM 656 C CA . LYS A 1 85 ? -9.445 4.611 -8.255 1.00 86.38 85 LYS A CA 1
ATOM 657 C C . LYS A 1 85 ? -9.858 5.969 -8.827 1.00 86.38 85 LYS A C 1
ATOM 659 O O . LYS A 1 85 ? -10.907 6.060 -9.450 1.00 86.38 85 LYS A O 1
ATOM 664 N N . ASN A 1 86 ? -9.041 7.004 -8.637 1.00 83.81 86 ASN A N 1
ATOM 665 C CA . ASN A 1 86 ? -9.237 8.332 -9.230 1.00 83.81 86 ASN A CA 1
ATOM 666 C C . ASN A 1 86 ? -8.771 8.423 -10.701 1.00 83.81 86 ASN A C 1
ATOM 668 O O . ASN A 1 86 ? -8.851 9.494 -11.292 1.00 83.81 86 ASN A O 1
ATOM 672 N N . GLY A 1 87 ? -8.277 7.326 -11.287 1.00 81.88 87 GLY A N 1
ATOM 673 C CA . GLY A 1 87 ? -7.777 7.268 -12.662 1.00 81.88 87 GLY A CA 1
ATOM 674 C C . GLY A 1 87 ? -6.286 7.581 -12.817 1.00 81.88 87 GLY A C 1
ATOM 675 O O . GLY A 1 87 ? -5.744 7.393 -13.908 1.00 81.88 87 GLY A O 1
ATOM 676 N N . THR A 1 88 ? -5.598 8.003 -11.750 1.00 83.25 88 THR A N 1
ATOM 677 C CA . THR A 1 88 ? -4.154 8.271 -11.777 1.00 83.25 88 THR A CA 1
ATOM 678 C C . THR A 1 88 ? -3.361 6.982 -11.985 1.00 83.25 88 THR A C 1
ATOM 680 O O . THR A 1 88 ? -3.712 5.924 -11.458 1.00 83.25 88 THR A O 1
ATOM 683 N N . ARG A 1 89 ? -2.272 7.062 -12.755 1.00 85.50 89 ARG A N 1
ATOM 684 C CA . ARG A 1 89 ? -1.388 5.930 -13.056 1.00 85.50 89 ARG A CA 1
ATOM 685 C C . ARG A 1 89 ? 0.016 6.210 -12.536 1.00 85.50 89 ARG A C 1
ATOM 687 O O . ARG A 1 89 ? 0.592 7.243 -12.868 1.00 85.50 89 ARG A O 1
ATOM 694 N N . HIS A 1 90 ? 0.572 5.277 -11.770 1.00 84.00 90 HIS A N 1
ATOM 695 C CA . HIS A 1 90 ? 1.956 5.328 -11.302 1.00 84.00 90 HIS A CA 1
ATOM 696 C C . HIS A 1 90 ? 2.746 4.173 -11.903 1.00 84.00 90 HIS A C 1
ATOM 698 O O . HIS A 1 90 ? 2.417 3.009 -11.693 1.00 84.00 90 HIS A O 1
ATOM 704 N N . TYR A 1 91 ? 3.796 4.500 -12.642 1.00 83.56 91 TYR A N 1
ATOM 705 C CA . TYR A 1 91 ? 4.692 3.529 -13.257 1.00 83.56 91 TYR A CA 1
ATOM 706 C C . TYR A 1 91 ? 5.818 3.239 -12.276 1.00 83.56 91 TYR A C 1
ATOM 708 O O . TYR A 1 91 ? 6.533 4.155 -11.869 1.00 83.56 91 TYR A O 1
ATOM 716 N N . VAL A 1 92 ? 5.961 1.983 -11.870 1.00 84.25 92 VAL A N 1
ATOM 717 C CA . VAL A 1 92 ? 6.882 1.598 -10.798 1.00 84.25 92 VAL A CA 1
ATOM 718 C C . VAL A 1 92 ? 7.872 0.534 -11.251 1.00 84.25 92 VAL A C 1
ATOM 720 O O . VAL A 1 92 ? 7.570 -0.317 -12.092 1.00 84.25 92 VAL A O 1
ATOM 723 N N . THR A 1 93 ? 9.074 0.578 -10.685 1.00 83.00 93 THR A N 1
ATOM 724 C CA . THR A 1 93 ? 10.136 -0.411 -10.942 1.00 83.00 93 THR A CA 1
ATOM 725 C C . THR A 1 93 ? 9.935 -1.712 -10.164 1.00 83.00 93 THR A C 1
ATOM 727 O O . THR A 1 93 ? 10.603 -2.710 -10.428 1.00 83.00 93 THR A O 1
ATOM 730 N N . ASP A 1 94 ? 8.983 -1.730 -9.228 1.00 80.69 94 ASP A N 1
ATOM 731 C CA . ASP A 1 94 ? 8.584 -2.928 -8.501 1.00 80.69 94 ASP A CA 1
ATOM 732 C C . ASP A 1 94 ? 7.693 -3.850 -9.346 1.00 80.69 94 ASP A C 1
ATOM 734 O O . ASP A 1 94 ? 6.714 -3.423 -9.960 1.00 80.69 94 ASP A O 1
ATOM 738 N N . THR A 1 95 ? 7.969 -5.155 -9.299 1.00 80.94 95 THR A N 1
ATOM 739 C CA . THR A 1 95 ? 7.153 -6.162 -9.989 1.00 80.94 95 THR A CA 1
ATOM 740 C C . THR A 1 95 ? 5.769 -6.317 -9.358 1.00 80.94 95 THR A C 1
ATOM 742 O O . THR A 1 95 ? 5.592 -6.194 -8.140 1.00 80.94 95 THR A O 1
ATOM 745 N N . LYS A 1 96 ? 4.783 -6.715 -10.171 1.00 80.31 96 LYS A N 1
ATOM 746 C CA . LYS A 1 96 ? 3.401 -6.956 -9.731 1.00 80.31 96 LYS A CA 1
ATOM 747 C C . LYS A 1 96 ? 3.333 -7.901 -8.530 1.00 80.31 96 LYS A C 1
ATOM 749 O O . LYS A 1 96 ? 2.599 -7.642 -7.581 1.00 80.31 96 LYS A O 1
ATOM 754 N N . SER A 1 97 ? 4.150 -8.953 -8.520 1.00 79.81 97 SER A N 1
ATOM 755 C CA . SER A 1 97 ? 4.239 -9.907 -7.408 1.00 79.81 97 SER A CA 1
ATOM 756 C C . SER A 1 97 ? 4.715 -9.268 -6.101 1.00 79.81 97 SER A C 1
ATOM 758 O O . SER A 1 97 ? 4.207 -9.610 -5.032 1.00 79.81 97 SER A O 1
ATOM 760 N N . LYS A 1 98 ? 5.675 -8.336 -6.164 1.00 82.62 98 LYS A N 1
ATOM 761 C CA . LYS A 1 98 ? 6.175 -7.614 -4.987 1.00 82.62 98 LYS A CA 1
ATOM 762 C C . LYS A 1 98 ? 5.111 -6.662 -4.443 1.00 82.62 98 LYS A C 1
ATOM 764 O O . LYS A 1 98 ? 4.856 -6.674 -3.243 1.00 82.62 98 LYS A O 1
ATOM 769 N N . ILE A 1 99 ? 4.423 -5.928 -5.316 1.00 81.12 99 ILE A N 1
ATOM 770 C CA . ILE A 1 99 ? 3.354 -5.000 -4.919 1.00 81.12 99 ILE A CA 1
ATOM 771 C C . ILE A 1 99 ? 2.174 -5.762 -4.306 1.00 81.12 99 ILE A C 1
ATOM 773 O O . ILE A 1 99 ? 1.679 -5.364 -3.260 1.00 81.12 99 ILE A O 1
ATOM 777 N N . ILE A 1 100 ? 1.776 -6.909 -4.868 1.00 82.19 100 ILE A N 1
ATOM 778 C CA . ILE A 1 100 ? 0.712 -7.753 -4.291 1.00 82.19 100 ILE A CA 1
ATOM 779 C C . ILE A 1 100 ? 1.062 -8.221 -2.870 1.00 82.19 100 ILE A C 1
ATOM 781 O O . ILE A 1 100 ? 0.188 -8.282 -2.007 1.00 82.19 100 ILE A O 1
ATOM 785 N N . LYS A 1 101 ? 2.331 -8.551 -2.599 1.00 82.50 101 LYS A N 1
ATOM 786 C CA . LYS A 1 101 ? 2.774 -8.894 -1.237 1.00 82.50 101 LYS A CA 1
ATOM 787 C C . LYS A 1 101 ? 2.678 -7.700 -0.286 1.00 82.50 101 LYS A C 1
ATOM 789 O O . LYS A 1 101 ? 2.334 -7.892 0.875 1.00 82.50 101 LYS A O 1
ATOM 794 N N . LEU A 1 102 ? 2.959 -6.491 -0.771 1.00 78.38 102 LEU A N 1
ATOM 795 C CA . LEU A 1 102 ? 2.842 -5.258 0.011 1.00 78.38 102 LEU A CA 1
ATOM 796 C C . LEU A 1 102 ? 1.378 -4.873 0.273 1.00 78.38 102 LEU A C 1
ATOM 798 O O . LEU A 1 102 ? 1.082 -4.320 1.327 1.00 78.38 102 LEU A O 1
ATOM 802 N N . THR A 1 103 ? 0.457 -5.190 -0.643 1.00 74.94 103 THR A N 1
ATOM 803 C CA . THR A 1 103 ? -0.966 -4.843 -0.500 1.00 74.94 103 THR A CA 1
ATOM 804 C C . THR A 1 103 ? -1.793 -5.861 0.288 1.00 74.94 103 THR A C 1
ATOM 806 O O . THR A 1 103 ? -2.826 -5.488 0.836 1.00 74.94 103 THR A O 1
ATOM 809 N N . LYS A 1 104 ? -1.364 -7.129 0.376 1.00 71.12 104 LYS A N 1
ATOM 810 C CA . LYS A 1 104 ? -2.082 -8.215 1.082 1.00 71.12 104 LYS A CA 1
ATOM 811 C C . LYS A 1 104 ? -1.758 -8.355 2.580 1.00 71.12 104 LYS A C 1
ATOM 813 O O . LYS A 1 104 ? -2.183 -9.338 3.185 1.00 71.12 104 LYS A O 1
ATOM 818 N N . LYS A 1 105 ? -0.993 -7.429 3.156 1.00 52.91 105 LYS A N 1
ATOM 819 C CA . LYS A 1 105 ? -0.676 -7.398 4.591 1.00 52.91 105 LYS A CA 1
ATOM 820 C C . LYS A 1 105 ? -1.812 -6.751 5.380 1.00 52.91 105 LYS A C 1
ATOM 822 O O . LYS A 1 105 ? -2.115 -7.295 6.459 1.00 52.91 105 LYS A O 1
#

Sequence (105 aa):
MNIINTIIENKEWIFSGVGILIVGGIIKYFYRRFNNTSDLITVTIAGGAYLGPIKDTPITINKNEIAYLDNPYCGEIGTTVIVMKNGTRHYVTDTKSKIIKLTKK

pLDDT: mean 74.83, std 10.91, range [48.34, 88.12]

Radius of gyration: 22.93 Å; chains: 1; bounding box: 44×34×60 Å